Protein AF-A0A8C7JT22-F1 (afdb_monomer_lite)

Foldseek 3Di:
DDPVVVPPDDPVVVCVVVVPPPDDPDPVVVDPVCPVVDDDPDPDDDVVVVVVVVVVCCCVVPVPVVPD

Radius of gyration: 27.09 Å; chains: 1; bounding box: 63×20×57 Å

pLDDT: mean 81.8, std 12.18, range [53.22, 96.25]

InterPro domains:
  IPR029325 ITPR-interacting domain [PF14722] (2-65)
  IPR029325 ITPR-interacting domain [SM01257] (1-68)
  IPR043444 Protein TESPA1-like [PTHR17469] (2-64)

Secondary structure (DSSP, 8-state):
--GGGGS---HHHHHHHTTTTSPPP-HHHHS-HHHH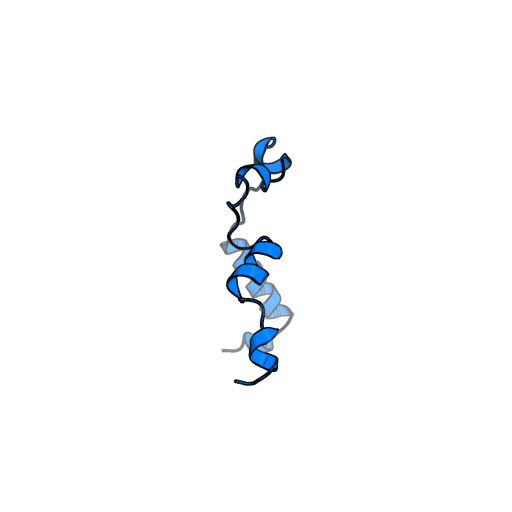HS--------HHHHHHHHHHHHHHH-GGGS--

Structure (mmCIF, N/CA/C/O backbone):
data_AF-A0A8C7JT22-F1
#
_entry.id   AF-A0A8C7JT22-F1
#
loop_
_atom_site.group_PDB
_atom_site.id
_atom_site.type_symbol
_atom_site.label_atom_id
_atom_site.label_alt_id
_atom_site.label_comp_id
_atom_site.label_asym_id
_atom_site.label_entity_id
_atom_site.label_seq_id
_atom_site.pdbx_PDB_ins_code
_atom_site.Cartn_x
_atom_site.Cartn_y
_atom_site.Cartn_z
_atom_site.occupancy
_atom_site.B_iso_or_equiv
_atom_site.auth_seq_id
_atom_site.auth_comp_id
_atom_site.auth_asym_id
_atom_site.auth_atom_id
_atom_site.pdbx_PDB_model_num
ATOM 1 N N . MET A 1 1 ? 48.323 3.005 -16.211 1.00 53.22 1 MET A N 1
ATOM 2 C CA . MET A 1 1 ? 46.856 3.022 -16.364 1.00 53.22 1 MET A CA 1
ATOM 3 C C . MET A 1 1 ? 46.444 1.567 -16.313 1.00 53.22 1 MET A C 1
ATOM 5 O O . MET A 1 1 ? 46.831 0.821 -17.204 1.00 53.22 1 MET A O 1
ATOM 9 N N . ASP A 1 2 ? 45.856 1.145 -15.197 1.00 57.22 2 ASP A N 1
ATOM 10 C CA . ASP A 1 2 ? 45.634 -0.270 -14.906 1.00 57.22 2 ASP A CA 1
ATOM 11 C C . ASP A 1 2 ? 44.487 -0.820 -15.752 1.00 57.22 2 ASP A C 1
ATOM 13 O O . ASP A 1 2 ? 43.439 -0.192 -15.884 1.00 57.22 2 ASP A O 1
ATOM 17 N N . VAL A 1 3 ? 44.696 -2.008 -16.318 1.00 58.88 3 VAL A N 1
ATOM 18 C CA . VAL A 1 3 ? 43.761 -2.722 -17.205 1.00 58.88 3 VAL A CA 1
ATOM 19 C C . VAL A 1 3 ? 42.355 -2.907 -16.614 1.00 58.88 3 VAL A C 1
ATOM 21 O O . VAL A 1 3 ? 41.400 -3.060 -17.366 1.00 58.88 3 VAL A O 1
ATOM 24 N N . LEU A 1 4 ? 42.218 -2.839 -15.284 1.00 58.81 4 LEU A N 1
ATOM 25 C CA . LEU A 1 4 ? 40.944 -2.894 -14.557 1.00 58.81 4 LEU A CA 1
ATOM 26 C C . LEU A 1 4 ? 40.038 -1.684 -14.832 1.00 58.81 4 LEU A C 1
ATOM 28 O O . LEU A 1 4 ? 38.826 -1.846 -14.898 1.00 58.81 4 LEU A O 1
ATOM 32 N N . ASN A 1 5 ? 40.602 -0.496 -15.074 1.00 59.50 5 ASN A N 1
ATOM 33 C CA . ASN A 1 5 ? 39.811 0.695 -15.411 1.00 59.50 5 ASN A CA 1
ATOM 34 C C . ASN A 1 5 ? 39.269 0.666 -16.847 1.00 59.50 5 ASN A C 1
ATOM 36 O O . ASN A 1 5 ? 38.447 1.503 -17.196 1.00 59.50 5 ASN A O 1
ATOM 40 N N . LEU A 1 6 ? 39.735 -0.266 -17.686 1.00 56.84 6 LEU A N 1
ATOM 41 C CA . LEU A 1 6 ? 39.252 -0.428 -19.059 1.00 56.84 6 LEU A CA 1
ATOM 42 C C . LEU A 1 6 ? 37.986 -1.305 -19.133 1.00 56.84 6 LEU A C 1
ATOM 44 O O . LEU A 1 6 ? 37.331 -1.326 -20.166 1.00 56.84 6 LEU A O 1
ATOM 48 N N . TRP A 1 7 ? 37.664 -2.022 -18.050 1.00 60.25 7 TRP A N 1
ATOM 49 C CA . TRP A 1 7 ? 36.530 -2.954 -17.936 1.00 60.25 7 TRP A CA 1
ATOM 50 C C . TRP A 1 7 ? 35.516 -2.523 -16.869 1.00 60.25 7 TRP A C 1
ATOM 52 O O . TRP A 1 7 ? 34.593 -3.271 -16.559 1.00 60.25 7 TRP A O 1
ATOM 62 N N . SER A 1 8 ? 35.715 -1.356 -16.252 1.00 72.75 8 SER A N 1
ATOM 63 C CA . SER A 1 8 ? 34.710 -0.788 -15.363 1.00 72.75 8 SER A CA 1
ATOM 64 C C . SER A 1 8 ? 33.668 -0.120 -16.240 1.00 72.75 8 SER A C 1
ATOM 66 O O . SER A 1 8 ? 33.892 0.998 -16.703 1.00 72.75 8 SER A O 1
ATOM 68 N N . ASP A 1 9 ? 32.560 -0.812 -16.478 1.00 78.56 9 ASP A N 1
ATOM 69 C CA . ASP A 1 9 ? 31.387 -0.191 -17.081 1.00 78.56 9 ASP A CA 1
ATOM 70 C C . ASP A 1 9 ? 30.986 1.032 -16.243 1.00 78.56 9 ASP A C 1
ATOM 72 O O . ASP A 1 9 ? 31.135 1.041 -15.011 1.00 78.56 9 ASP A O 1
ATOM 76 N N . ASP A 1 10 ? 30.542 2.089 -16.921 1.00 87.62 10 ASP A N 1
ATOM 77 C CA . ASP A 1 10 ? 30.048 3.286 -16.251 1.00 87.62 10 ASP A CA 1
ATOM 78 C C . ASP A 1 10 ? 28.856 2.886 -15.365 1.00 87.62 10 ASP A C 1
ATOM 80 O O . ASP A 1 10 ? 27.900 2.287 -15.869 1.00 87.62 10 ASP A O 1
ATOM 84 N N . PRO A 1 11 ? 28.886 3.165 -14.048 1.00 84.81 11 PRO A N 1
ATOM 85 C CA . PRO A 1 11 ? 27.773 2.833 -13.169 1.00 84.81 11 PRO A CA 1
ATOM 86 C C . PRO A 1 11 ? 26.443 3.437 -13.633 1.00 84.81 11 PRO A C 1
ATOM 88 O O . PRO A 1 11 ? 25.401 2.852 -13.344 1.00 84.81 11 PRO A O 1
ATOM 91 N N . GLU A 1 12 ? 26.450 4.572 -14.337 1.00 87.75 12 GLU A N 1
ATOM 92 C CA . GLU A 1 12 ? 25.229 5.159 -14.893 1.00 87.75 12 GLU A CA 1
ATOM 93 C C . GLU A 1 12 ? 24.639 4.291 -16.016 1.00 87.75 12 GLU A C 1
ATOM 95 O O . GLU A 1 12 ? 23.457 3.953 -15.966 1.00 87.75 12 GLU A O 1
ATOM 100 N N . GLU A 1 13 ? 25.466 3.840 -16.961 1.00 88.75 13 GLU A N 1
ATOM 101 C CA . GLU A 1 13 ? 25.056 2.963 -18.071 1.00 88.75 13 GLU A CA 1
ATOM 102 C C . GLU A 1 13 ? 24.503 1.626 -17.559 1.00 88.75 13 GLU A C 1
ATOM 104 O O . GLU A 1 13 ? 23.436 1.182 -17.980 1.00 88.75 13 GLU A O 1
ATOM 109 N N . VAL A 1 14 ? 25.161 1.024 -16.561 1.00 89.38 14 VAL A N 1
ATOM 110 C CA . VAL A 1 14 ? 24.683 -0.219 -15.930 1.00 89.38 14 VAL A CA 1
ATOM 111 C C . VAL A 1 14 ? 23.290 -0.037 -15.324 1.00 89.38 14 VAL A C 1
ATOM 113 O O . VAL A 1 14 ? 22.444 -0.928 -15.403 1.00 89.38 14 VAL A O 1
ATOM 116 N N . LEU A 1 15 ? 23.033 1.110 -14.695 1.00 90.06 15 LEU A N 1
ATOM 117 C CA . LEU A 1 15 ? 21.731 1.400 -14.101 1.00 90.06 15 LEU A CA 1
ATOM 118 C C . LEU A 1 15 ? 20.658 1.622 -15.174 1.00 90.06 15 LEU A C 1
ATOM 120 O O . LEU A 1 15 ? 19.540 1.126 -15.013 1.00 90.06 15 LEU A O 1
ATOM 124 N N . LEU A 1 16 ? 20.993 2.305 -16.269 1.00 88.56 16 LEU A N 1
ATOM 125 C CA . LEU A 1 16 ? 20.084 2.503 -17.398 1.00 88.56 16 LEU A CA 1
ATOM 126 C C . LEU A 1 16 ? 19.697 1.169 -18.055 1.00 88.56 16 LEU A C 1
ATOM 128 O O . LEU A 1 16 ? 18.507 0.917 -18.255 1.00 88.56 16 LEU A O 1
ATOM 132 N N . ASP A 1 17 ? 20.659 0.272 -18.288 1.00 88.44 17 ASP A N 1
ATOM 133 C CA . ASP A 1 17 ? 20.418 -1.071 -18.842 1.00 88.44 17 ASP A CA 1
ATOM 134 C C . ASP A 1 17 ? 19.529 -1.943 -17.938 1.00 88.44 17 ASP A C 1
ATOM 136 O O . ASP A 1 17 ? 18.749 -2.775 -18.411 1.00 88.44 17 ASP A O 1
ATOM 140 N N . LEU A 1 18 ? 19.602 -1.737 -16.620 1.00 88.31 18 LEU A N 1
ATOM 141 C CA . LEU A 1 18 ? 18.737 -2.390 -15.634 1.00 88.31 18 LEU A CA 1
ATOM 142 C C . LEU A 1 18 ? 17.333 -1.760 -15.541 1.00 88.31 18 LEU A C 1
ATOM 144 O O . LEU A 1 18 ? 16.499 -2.231 -14.763 1.00 88.31 18 LEU A O 1
ATOM 148 N N . GLY A 1 19 ? 17.054 -0.715 -16.323 1.00 85.00 19 GLY A N 1
ATOM 149 C CA . GLY A 1 19 ? 15.768 -0.022 -16.364 1.00 85.00 19 GLY A CA 1
ATOM 150 C C . GLY A 1 19 ? 15.582 1.033 -15.269 1.00 85.00 19 GLY A C 1
ATOM 151 O O . GLY A 1 19 ? 14.459 1.501 -15.065 1.00 85.00 19 GLY A O 1
ATOM 152 N N . PHE A 1 20 ? 16.645 1.422 -14.556 1.00 87.88 20 PHE A N 1
ATOM 153 C CA . PHE A 1 20 ? 16.611 2.596 -13.679 1.00 87.88 20 PHE A CA 1
ATOM 154 C C . PHE A 1 20 ? 16.668 3.879 -14.516 1.00 87.88 20 PHE A C 1
ATOM 156 O O . PHE A 1 20 ? 17.149 3.879 -15.643 1.00 87.88 20 PHE A O 1
ATOM 163 N N . GLY A 1 21 ? 16.143 4.987 -13.988 1.00 80.62 21 GLY A N 1
ATOM 164 C CA . GLY A 1 21 ? 16.174 6.291 -14.671 1.00 80.62 21 GLY A CA 1
ATOM 165 C C . GLY A 1 21 ? 15.275 6.402 -15.910 1.00 80.62 21 GLY A C 1
ATOM 166 O O . GLY A 1 21 ? 15.138 7.493 -16.455 1.00 80.62 21 GLY A O 1
ATOM 167 N N . CYS A 1 22 ? 14.630 5.309 -16.327 1.00 83.12 22 CYS A N 1
ATOM 168 C CA . CYS A 1 22 ? 13.572 5.323 -17.328 1.00 83.12 22 CYS A CA 1
ATOM 169 C C . CYS A 1 22 ? 12.346 6.080 -16.802 1.00 83.12 22 CYS A C 1
ATOM 171 O O . CYS A 1 22 ? 12.046 6.026 -15.604 1.00 83.12 22 CYS A O 1
ATOM 173 N N . ASP A 1 23 ? 11.613 6.733 -17.708 1.00 80.88 23 ASP A N 1
ATOM 174 C CA . ASP A 1 23 ? 10.338 7.366 -17.376 1.00 80.88 23 ASP A CA 1
ATOM 175 C C . ASP A 1 23 ? 9.427 6.351 -16.684 1.00 80.88 23 ASP A C 1
ATOM 177 O O . ASP A 1 23 ? 9.148 5.261 -17.196 1.00 80.88 23 ASP A O 1
ATOM 181 N N . GLU A 1 24 ? 8.990 6.701 -15.478 1.00 73.75 24 GLU A N 1
ATOM 182 C CA . GLU A 1 24 ? 8.136 5.830 -14.695 1.00 73.75 24 GLU A CA 1
ATOM 183 C C . GLU A 1 24 ? 6.818 5.618 -15.460 1.00 73.75 24 GLU A C 1
ATOM 185 O O . GLU A 1 24 ? 6.172 6.604 -15.834 1.00 73.75 24 GLU A O 1
ATOM 190 N N . PRO A 1 25 ? 6.401 4.362 -15.735 1.00 73.06 25 PRO A N 1
ATOM 191 C CA . PRO A 1 25 ? 5.131 4.125 -16.405 1.00 73.06 25 PRO A CA 1
ATOM 192 C C . PRO A 1 25 ? 4.014 4.777 -15.599 1.00 73.06 25 PRO A C 1
ATOM 194 O O . PRO A 1 25 ? 4.076 4.789 -14.365 1.00 73.06 25 PRO A O 1
ATOM 197 N N . ASP A 1 26 ? 2.997 5.283 -16.305 1.00 78.81 26 ASP A N 1
ATOM 198 C CA . ASP A 1 26 ? 1.860 5.974 -15.699 1.00 78.81 26 ASP A CA 1
ATOM 199 C C . ASP A 1 26 ? 1.406 5.238 -14.431 1.00 78.81 26 ASP A C 1
AT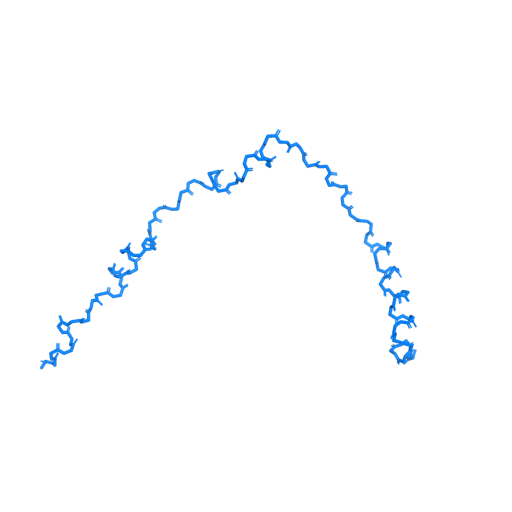OM 201 O O . ASP A 1 26 ? 1.077 4.046 -14.457 1.00 78.81 26 ASP A O 1
ATOM 205 N N .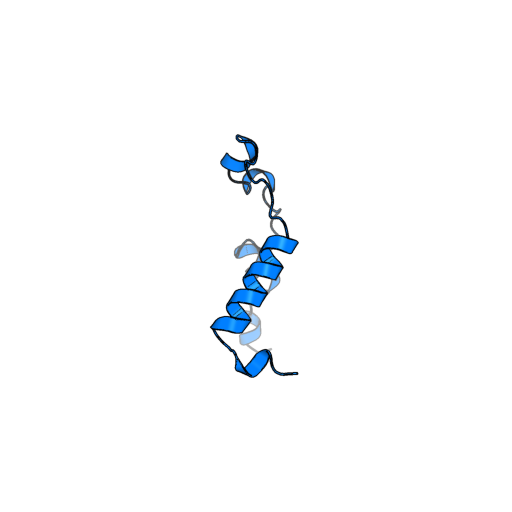 ILE A 1 27 ? 1.418 5.959 -13.307 1.00 76.81 27 ILE A N 1
ATOM 206 C CA . ILE A 1 27 ? 1.044 5.450 -11.988 1.00 76.81 27 ILE A CA 1
ATOM 207 C C . ILE A 1 27 ? -0.329 4.775 -12.022 1.00 76.81 27 ILE A C 1
ATOM 209 O O . ILE A 1 27 ? -0.564 3.822 -11.277 1.00 76.81 27 ILE A O 1
ATOM 213 N N . SER A 1 28 ? -1.212 5.216 -12.925 1.00 76.62 28 SER A N 1
ATOM 214 C CA . SER A 1 28 ? -2.531 4.625 -13.131 1.00 76.62 28 SER A CA 1
ATOM 215 C C . SER A 1 28 ? -2.452 3.158 -13.579 1.00 76.62 28 SER A C 1
ATOM 217 O O . SER A 1 28 ? -3.254 2.340 -13.130 1.00 76.62 28 SER A O 1
ATOM 219 N N . GLY A 1 29 ? -1.431 2.788 -14.361 1.00 78.19 29 GLY A N 1
ATOM 220 C CA . GLY A 1 29 ? -1.182 1.426 -14.836 1.00 78.19 29 GLY A CA 1
ATOM 221 C C . GLY A 1 29 ? -0.674 0.472 -13.753 1.00 78.19 29 GLY A C 1
ATOM 222 O O . GLY A 1 29 ? -0.807 -0.744 -13.888 1.00 78.19 29 GLY A O 1
ATOM 223 N N . ARG A 1 30 ? -0.134 1.004 -12.648 1.00 82.88 30 ARG A N 1
ATOM 224 C CA . ARG A 1 30 ? 0.257 0.209 -11.472 1.00 82.88 30 ARG A CA 1
ATOM 225 C C . ARG A 1 30 ? -0.901 -0.046 -10.519 1.00 82.88 30 ARG A C 1
ATOM 227 O O . ARG A 1 30 ? -0.817 -0.972 -9.713 1.00 82.88 30 ARG A O 1
ATOM 234 N N . ILE A 1 31 ? -1.964 0.756 -10.584 1.00 87.88 31 ILE A N 1
ATOM 235 C CA . ILE A 1 31 ? -3.139 0.587 -9.731 1.00 87.88 31 ILE A CA 1
ATOM 236 C C . ILE A 1 31 ? -3.935 -0.613 -10.249 1.00 87.88 31 ILE A C 1
ATOM 238 O O . ILE A 1 31 ? -4.448 -0.584 -11.368 1.00 87.88 31 ILE A O 1
ATOM 242 N N . PRO A 1 32 ? -4.113 -1.676 -9.446 1.00 88.75 32 PRO A N 1
ATOM 243 C CA . PRO A 1 32 ? -4.950 -2.787 -9.865 1.00 88.75 32 PRO A CA 1
ATOM 244 C C . PRO A 1 32 ? -6.375 -2.323 -10.180 1.00 88.75 32 PRO A C 1
ATOM 246 O O . PRO A 1 32 ? -7.009 -1.667 -9.349 1.00 88.75 32 PRO A O 1
ATOM 249 N N . ALA A 1 33 ? -6.915 -2.756 -11.323 1.00 88.62 33 ALA A N 1
ATOM 250 C CA . ALA A 1 33 ? -8.227 -2.334 -11.827 1.00 88.62 33 ALA A CA 1
ATOM 251 C C . ALA A 1 33 ? -9.361 -2.451 -10.791 1.00 88.62 33 ALA A C 1
ATOM 253 O O . ALA A 1 33 ? -10.292 -1.650 -10.790 1.00 88.62 33 ALA A O 1
ATOM 254 N N . ARG A 1 34 ? -9.264 -3.404 -9.850 1.00 90.12 34 ARG A N 1
ATOM 255 C CA . ARG A 1 34 ? -10.241 -3.573 -8.762 1.00 90.12 34 ARG A CA 1
ATOM 256 C C . ARG A 1 34 ? -10.460 -2.307 -7.927 1.00 90.12 34 ARG A C 1
ATOM 258 O O . ARG A 1 34 ? -11.580 -2.112 -7.475 1.00 90.12 34 ARG A O 1
ATOM 265 N N . PHE A 1 35 ? -9.431 -1.481 -7.728 1.00 88.88 35 PHE A N 1
ATOM 266 C CA . PHE A 1 35 ? -9.517 -0.268 -6.909 1.00 88.88 35 PHE A CA 1
ATOM 267 C C . PHE A 1 35 ? -10.104 0.929 -7.660 1.00 88.88 35 PHE A C 1
ATOM 269 O O . PHE A 1 35 ? -10.607 1.847 -7.025 1.00 88.88 35 PHE A O 1
ATOM 276 N N . ILE A 1 36 ? -10.053 0.913 -8.994 1.00 88.81 36 ILE A N 1
ATOM 277 C CA . ILE A 1 36 ? -10.663 1.940 -9.849 1.00 88.81 36 ILE A CA 1
ATOM 278 C C . ILE A 1 36 ? -12.128 1.578 -10.121 1.00 88.81 36 ILE A C 1
ATOM 280 O O . ILE A 1 36 ? -13.013 2.425 -10.053 1.00 88.81 36 ILE A O 1
ATOM 284 N N . ASN A 1 37 ? -12.390 0.296 -10.386 1.00 92.81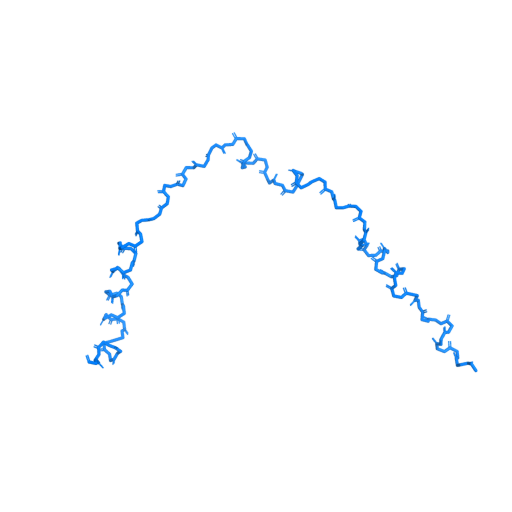 37 ASN A N 1
ATOM 285 C CA . ASN A 1 37 ? -13.700 -0.188 -10.817 1.00 92.81 37 ASN A CA 1
ATOM 286 C C . ASN A 1 37 ? -14.694 -0.399 -9.669 1.00 92.81 37 ASN A C 1
ATOM 288 O O . ASN A 1 37 ? -15.886 -0.545 -9.925 1.00 92.81 37 ASN A O 1
ATOM 292 N N . ASN A 1 38 ? -14.230 -0.459 -8.419 1.00 92.12 38 ASN A N 1
ATOM 293 C CA . ASN A 1 38 ? -15.088 -0.728 -7.268 1.00 92.12 38 ASN A CA 1
ATOM 294 C C . ASN A 1 38 ? -14.851 0.299 -6.169 1.00 92.12 38 ASN A C 1
ATOM 296 O O . ASN A 1 38 ? -13.712 0.625 -5.837 1.00 92.12 38 ASN A O 1
ATOM 300 N N . GLN A 1 39 ? -15.939 0.758 -5.555 1.00 90.19 39 GLN A N 1
ATOM 301 C CA . GLN A 1 39 ? -15.852 1.611 -4.379 1.00 90.19 39 GLN A CA 1
ATOM 302 C C . GLN A 1 39 ? -15.321 0.819 -3.183 1.00 90.19 39 GLN A C 1
ATOM 304 O O . GLN A 1 39 ? -15.652 -0.353 -2.988 1.00 90.19 39 GLN A O 1
ATOM 309 N N . SER A 1 40 ? -14.516 1.481 -2.354 1.00 88.12 40 SER A N 1
ATOM 310 C CA . SER A 1 40 ? -14.058 0.908 -1.092 1.00 88.12 40 SER A CA 1
ATOM 311 C C . SER A 1 40 ? -15.246 0.617 -0.172 1.00 88.12 40 SER A C 1
ATOM 313 O O . SER A 1 40 ? -16.066 1.493 0.092 1.00 88.12 40 SER A O 1
ATOM 315 N N . SER A 1 41 ? -15.311 -0.605 0.359 1.00 89.62 41 SER A N 1
ATOM 316 C CA . SER A 1 41 ? -16.267 -0.998 1.402 1.00 89.62 41 SER A CA 1
ATOM 317 C C . SER A 1 41 ? -15.689 -0.876 2.818 1.00 89.62 41 SER A C 1
ATOM 319 O O . SER A 1 41 ? -16.335 -1.290 3.785 1.00 89.62 41 SER A O 1
ATOM 321 N N . ALA A 1 42 ? -14.460 -0.366 2.960 1.00 88.12 42 ALA A N 1
ATOM 322 C CA . ALA A 1 42 ? -13.808 -0.223 4.254 1.00 88.12 42 ALA A CA 1
ATOM 323 C C . ALA A 1 42 ? -14.532 0.840 5.095 1.00 88.12 42 ALA A C 1
ATOM 325 O O . ALA A 1 42 ? -14.661 1.988 4.681 1.00 88.12 42 ALA A O 1
ATOM 326 N N . ARG A 1 43 ? -14.989 0.466 6.295 1.00 88.19 43 ARG A N 1
ATOM 327 C CA . ARG A 1 43 ? -15.729 1.358 7.212 1.00 88.19 43 ARG A CA 1
ATOM 328 C C . ARG A 1 43 ? -14.840 2.042 8.257 1.00 88.19 43 ARG A C 1
ATOM 330 O O . ARG A 1 43 ? -15.348 2.694 9.164 1.00 88.19 43 ARG A O 1
ATOM 337 N N . GLY A 1 44 ? -13.522 1.886 8.133 1.00 88.06 44 GLY A N 1
ATOM 338 C CA . GLY A 1 44 ? -12.569 2.256 9.176 1.00 88.06 44 GLY A CA 1
ATOM 339 C C . GLY A 1 44 ? -12.707 1.380 10.424 1.00 88.06 44 GLY A C 1
ATOM 340 O O . GLY A 1 44 ? -13.469 0.413 10.450 1.00 88.06 44 GLY A O 1
ATOM 341 N N . ILE A 1 45 ? -11.948 1.719 11.462 1.00 92.19 45 ILE A N 1
ATOM 342 C CA . ILE A 1 45 ? -12.048 1.098 12.785 1.00 92.19 45 ILE A CA 1
ATOM 343 C C . ILE A 1 45 ? -12.312 2.180 13.828 1.00 92.19 45 ILE A C 1
ATOM 345 O O . ILE A 1 45 ? -11.808 3.298 13.711 1.00 92.19 45 ILE A O 1
ATOM 349 N N . ASN A 1 46 ? -13.074 1.848 14.869 1.00 93.31 46 ASN A N 1
ATOM 350 C CA . ASN A 1 46 ? -13.131 2.701 16.048 1.00 93.31 46 ASN A CA 1
ATOM 351 C C . ASN A 1 46 ? -11.855 2.472 16.866 1.00 93.31 46 ASN A C 1
ATOM 353 O O . ASN A 1 46 ? -11.668 1.403 17.448 1.00 93.31 46 ASN A O 1
ATOM 357 N N . ILE A 1 47 ? -10.982 3.478 16.896 1.00 94.69 47 ILE A N 1
ATOM 358 C CA . ILE A 1 47 ? -9.688 3.378 17.572 1.00 94.69 47 ILE A CA 1
ATOM 359 C C . ILE A 1 47 ? -9.825 3.113 19.077 1.00 94.69 47 ILE A C 1
ATOM 361 O O . ILE A 1 47 ? -9.008 2.386 19.625 1.00 94.69 47 ILE A O 1
ATOM 365 N N . GLN A 1 48 ? -10.873 3.621 19.734 1.00 96.25 48 GLN A N 1
ATOM 366 C CA . GLN A 1 48 ? -11.096 3.391 21.167 1.00 96.25 48 GLN A CA 1
ATOM 367 C C . GLN A 1 48 ? -11.384 1.911 21.438 1.00 96.25 48 GLN A C 1
ATOM 369 O O . GLN A 1 48 ? -10.710 1.295 22.253 1.00 96.25 48 GLN A O 1
ATOM 374 N N . VAL A 1 49 ? -12.274 1.301 20.645 1.00 95.31 49 VAL A N 1
ATOM 375 C CA . VAL A 1 49 ? -12.577 -0.141 20.732 1.00 95.31 49 VAL A CA 1
ATOM 376 C C . VA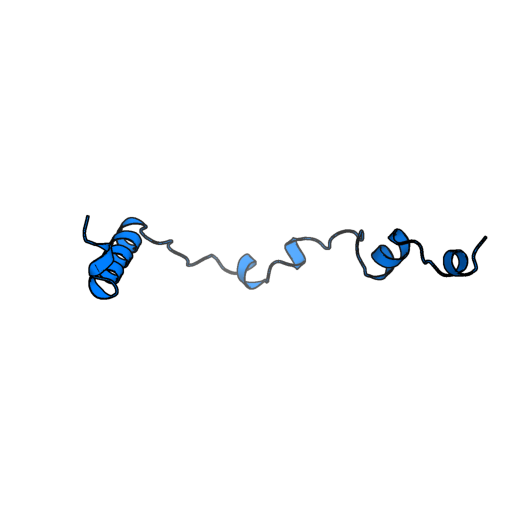L A 1 49 ? -11.324 -0.987 20.500 1.00 95.31 49 VAL A C 1
ATOM 378 O O . VAL A 1 49 ? -11.113 -1.991 21.178 1.00 95.31 49 VAL A O 1
ATOM 381 N N . PHE A 1 50 ? -10.473 -0.586 19.552 1.00 95.00 50 PHE A N 1
ATOM 382 C CA . PHE A 1 50 ? -9.199 -1.260 19.323 1.00 95.00 50 PHE A CA 1
ATOM 383 C C . PHE A 1 50 ? -8.275 -1.160 20.543 1.00 95.00 50 PHE A C 1
ATOM 385 O O . PHE A 1 50 ? -7.760 -2.186 20.982 1.00 95.00 50 PHE A O 1
ATOM 392 N N . LEU A 1 51 ? -8.075 0.039 21.097 1.00 95.81 51 LEU A N 1
ATOM 393 C CA . LEU A 1 51 ? -7.194 0.264 22.247 1.00 95.81 51 LEU A CA 1
ATOM 394 C C . LEU A 1 51 ? -7.677 -0.487 23.492 1.00 95.81 51 LEU A C 1
ATOM 396 O O . LEU A 1 51 ? -6.872 -1.146 24.148 1.00 95.81 51 LEU A O 1
ATOM 400 N N . ASP A 1 52 ? -8.981 -0.472 23.760 1.00 95.62 52 ASP A N 1
ATOM 401 C CA . ASP A 1 52 ? -9.584 -1.218 24.866 1.00 95.62 52 ASP A CA 1
ATOM 402 C C . ASP A 1 52 ? -9.346 -2.727 24.713 1.00 95.62 52 ASP A C 1
ATOM 404 O O . ASP A 1 52 ? -8.932 -3.406 25.656 1.00 95.62 52 ASP A O 1
ATOM 408 N N . ALA A 1 53 ? -9.525 -3.258 23.499 1.00 94.25 53 ALA A N 1
ATOM 409 C CA . ALA A 1 53 ? -9.264 -4.663 23.201 1.00 94.25 53 ALA A CA 1
ATOM 410 C C . ALA A 1 53 ? -7.771 -5.035 23.273 1.00 94.25 53 ALA A C 1
ATOM 412 O O . ALA A 1 53 ? -7.448 -6.200 23.509 1.00 94.25 53 ALA A O 1
ATOM 413 N N . GLN A 1 54 ? -6.855 -4.092 23.022 1.00 92.94 54 GLN A N 1
ATOM 414 C CA . GLN A 1 54 ? -5.412 -4.306 23.198 1.00 92.94 54 GLN A CA 1
ATOM 415 C C . GLN A 1 54 ? -5.030 -4.309 24.678 1.00 92.94 54 GLN A C 1
ATOM 417 O O . GLN A 1 54 ? -4.290 -5.190 25.107 1.00 92.94 54 GLN A O 1
ATOM 422 N N . LYS A 1 55 ? -5.573 -3.376 25.467 1.00 90.38 55 LYS A N 1
ATOM 423 C CA . LYS A 1 55 ? -5.342 -3.318 26.914 1.00 90.38 55 LYS A CA 1
ATOM 424 C C . LYS A 1 55 ? -5.811 -4.597 27.607 1.00 90.38 55 LYS A C 1
ATOM 426 O O . LYS A 1 55 ? -5.040 -5.208 28.330 1.00 90.38 55 LYS A O 1
ATOM 431 N N . ASN A 1 56 ? -7.027 -5.049 27.299 1.00 90.62 56 ASN A N 1
ATOM 432 C CA . ASN A 1 56 ? -7.574 -6.287 27.857 1.00 90.62 56 ASN A CA 1
ATOM 433 C C . ASN A 1 56 ? -6.687 -7.508 27.539 1.00 90.62 56 ASN A C 1
ATOM 435 O O . ASN A 1 56 ? -6.363 -8.2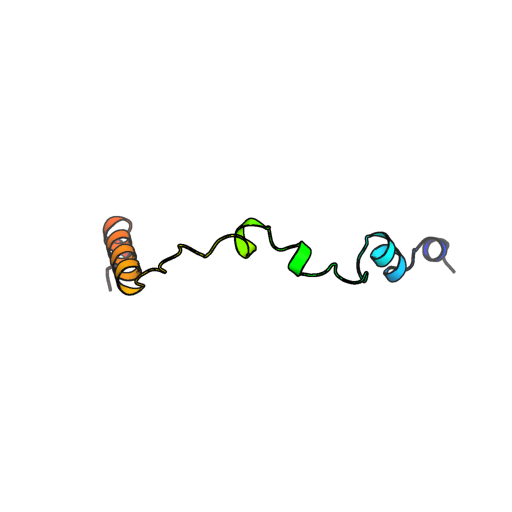88 28.429 1.00 90.62 56 ASN A O 1
ATOM 439 N N . ARG A 1 57 ? -6.224 -7.640 26.287 1.00 89.69 57 ARG A N 1
ATOM 440 C CA . ARG A 1 57 ? -5.284 -8.707 25.905 1.00 89.69 57 ARG A CA 1
ATOM 441 C C . ARG A 1 57 ? -3.977 -8.632 26.677 1.00 89.69 57 ARG A C 1
ATOM 443 O O . ARG A 1 57 ? -3.507 -9.658 27.144 1.00 89.69 57 ARG A O 1
ATOM 450 N N . MET A 1 58 ? -3.427 -7.434 26.846 1.00 88.12 58 MET A N 1
ATOM 451 C CA . MET A 1 58 ? -2.209 -7.232 27.626 1.00 88.12 58 MET A CA 1
ATOM 452 C C . MET A 1 58 ? -2.389 -7.661 29.088 1.00 88.12 58 MET A C 1
ATOM 454 O O . MET A 1 58 ? -1.518 -8.343 29.614 1.00 88.12 58 MET A O 1
ATOM 458 N N . ASP A 1 59 ? -3.528 -7.340 29.708 1.00 82.62 59 ASP A N 1
ATOM 459 C CA . ASP A 1 59 ? -3.837 -7.734 31.089 1.00 82.62 59 ASP A CA 1
ATOM 460 C C . ASP A 1 59 ? -3.966 -9.266 31.254 1.00 82.62 59 ASP A C 1
ATOM 462 O O . ASP A 1 59 ? -3.598 -9.808 32.295 1.00 82.62 59 ASP A O 1
ATOM 466 N N . ILE A 1 60 ? -4.467 -9.979 30.234 1.00 85.56 60 ILE A N 1
ATOM 467 C CA . ILE A 1 60 ? -4.613 -11.448 30.250 1.00 85.56 60 ILE A CA 1
ATOM 468 C C . ILE A 1 60 ? -3.289 -12.151 29.930 1.00 85.56 60 ILE A C 1
ATOM 470 O O . ILE A 1 60 ? -2.919 -13.122 30.588 1.00 85.56 60 ILE A O 1
ATOM 474 N N . GLU A 1 61 ? -2.609 -11.707 28.876 1.00 85.12 61 GLU A N 1
ATOM 475 C CA . GLU A 1 61 ? -1.423 -12.370 28.331 1.00 85.12 61 GLU A CA 1
ATOM 476 C C . GLU A 1 61 ? -0.158 -12.019 29.116 1.00 85.12 61 GLU A C 1
ATOM 478 O O . GLU A 1 61 ? 0.802 -12.789 29.113 1.00 85.12 61 GLU A O 1
ATOM 483 N N . ASN A 1 62 ? -0.139 -10.865 29.785 1.00 76.19 62 ASN A N 1
ATOM 484 C CA . ASN A 1 62 ? 1.025 -10.378 30.505 1.00 76.19 62 ASN A CA 1
ATOM 485 C C . ASN A 1 62 ? 0.611 -9.613 31.782 1.00 76.19 62 ASN A C 1
ATOM 487 O O . ASN A 1 62 ? 0.725 -8.389 31.861 1.00 76.19 62 ASN A O 1
ATOM 491 N N . PRO A 1 63 ? 0.120 -10.325 32.810 1.00 65.88 63 PRO A N 1
ATOM 492 C CA . PRO A 1 63 ? -0.355 -9.698 34.045 1.00 65.88 63 PRO A CA 1
ATOM 493 C C . PRO A 1 63 ? 0.736 -8.896 34.781 1.00 65.88 63 PRO A C 1
ATOM 495 O O . PRO A 1 63 ? 0.416 -7.939 35.485 1.00 65.88 63 PRO A O 1
ATOM 498 N N . ASP A 1 64 ? 2.017 -9.214 34.562 1.00 68.50 64 ASP A N 1
ATOM 499 C CA . ASP A 1 64 ? 3.156 -8.547 35.206 1.00 68.50 64 ASP A CA 1
ATOM 500 C C . ASP A 1 64 ? 3.486 -7.160 34.615 1.00 68.50 64 ASP A C 1
ATOM 502 O O . ASP A 1 64 ? 4.142 -6.351 35.279 1.00 68.50 64 ASP A O 1
ATOM 506 N N . VAL A 1 65 ? 3.024 -6.828 33.397 1.00 62.97 65 VAL A N 1
ATOM 507 C CA . VAL A 1 65 ? 3.213 -5.474 32.820 1.00 62.97 65 VAL A CA 1
ATOM 508 C C . VAL A 1 65 ? 2.130 -4.477 33.237 1.00 62.97 65 VAL A C 1
ATOM 510 O O . VAL A 1 65 ? 2.310 -3.276 33.037 1.00 62.97 65 VAL A O 1
ATOM 513 N N . SER A 1 66 ? 1.028 -4.947 33.831 1.00 59.00 66 SER A N 1
ATOM 514 C CA . SER A 1 66 ? -0.066 -4.096 34.330 1.00 59.00 66 SER A CA 1
ATOM 515 C C . SER A 1 66 ? 0.215 -3.538 35.738 1.00 59.00 66 SER A C 1
ATOM 517 O O . SER A 1 66 ? -0.424 -2.587 36.187 1.00 59.00 66 SER A O 1
ATOM 519 N N . SER A 1 67 ? 1.224 -4.073 36.434 1.00 59.66 67 SER A N 1
ATOM 520 C CA . SER A 1 67 ? 1.693 -3.569 37.727 1.00 59.66 67 SER A CA 1
ATOM 521 C C . SER A 1 67 ? 2.566 -2.316 37.583 1.00 59.66 67 SER A C 1
ATOM 523 O O . SER A 1 67 ? 3.793 -2.396 37.486 1.00 59.66 67 SER A O 1
ATOM 525 N N . LYS A 1 68 ? 1.934 -1.140 37.640 1.00 54.97 68 LYS A N 1
ATOM 526 C CA . LYS A 1 68 ? 2.574 0.093 38.113 1.00 54.97 68 LYS A CA 1
ATOM 527 C C . LYS A 1 68 ? 1.633 0.912 38.984 1.00 54.97 68 LYS A C 1
ATOM 529 O O . LYS A 1 68 ? 0.470 1.101 38.572 1.00 54.97 68 LYS A O 1
#

Organism: Oncorhynchus kisutch (NCBI:txid8019)

Sequence (68 aa):
MDVLNLWSDDPEEVLLDLGFGCDEPDISGRIPARFINNQSSARGINIQVFLDAQKNRMDIENPDVSSK